Protein AF-A0AAW4IVD1-F1 (afdb_monomer_lite)

pLDDT: mean 80.54, std 10.84, range [47.25, 94.06]

Secondary structure (DSSP, 8-state):
-HHHHHHHHHHHHHHHHHHHHHHHHHHHHHHHHHHHHHHHHHHHHHHTTSTT----TTHHHHHHHHHHHHHHHHHHHS-SSTTSHHHHHHHHHHHHHHHHHHHHHSTTT-GGG--B-TTS-BTTHHHHHHHHHHHHHHHHHHHHHH-

Foldseek 3Di:
DPVVVVVVVVVVVVVVVLVVVLVVQLVVLLVLLLVLLVQLLVLLLVQLVDPPDDQPPCSNVVSLVSNLVSLVSNQVSDPPPPPCNVLSVVLNVLSVVLSVLSCQAGPNPPCPNFDADPRRHGPCSVVSNVVSVVSSVVSNVSSVVVD

Structure (mmCIF, N/CA/C/O backbone):
data_AF-A0AAW4IVD1-F1
#
_entry.id   AF-A0AAW4IVD1-F1
#
loop_
_atom_site.group_PDB
_atom_site.id
_atom_site.type_symbol
_atom_site.label_atom_id
_atom_site.label_alt_id
_atom_site.label_comp_id
_atom_site.label_asym_id
_atom_site.label_entity_id
_atom_site.label_seq_id
_atom_site.pdbx_PDB_ins_code
_atom_site.Cartn_x
_atom_site.Cartn_y
_atom_site.Cartn_z
_atom_site.occupancy
_atom_site.B_iso_or_equiv
_atom_site.auth_seq_id
_atom_site.auth_comp_id
_atom_site.auth_asym_id
_atom_site.auth_atom_id
_atom_site.pdbx_PDB_model_num
ATOM 1 N N . MET A 1 1 ? -34.532 1.834 44.841 1.00 57.03 1 MET A N 1
ATOM 2 C CA . MET A 1 1 ? -33.694 0.795 44.190 1.00 57.03 1 MET A CA 1
ATOM 3 C C . MET A 1 1 ? -33.868 0.719 42.663 1.00 57.03 1 MET A C 1
ATOM 5 O O . MET A 1 1 ? -33.043 0.080 42.031 1.00 57.03 1 MET A O 1
ATOM 9 N N . SER A 1 2 ? -34.861 1.395 42.058 1.00 63.84 2 SER A N 1
ATOM 10 C CA . SER A 1 2 ? -35.140 1.355 40.606 1.00 63.84 2 SER A CA 1
ATOM 11 C C . SER A 1 2 ? -34.212 2.241 39.753 1.00 63.84 2 SER A C 1
ATOM 13 O O . SER A 1 2 ? -33.783 1.828 38.682 1.00 63.84 2 SER A O 1
ATOM 15 N N . ASP A 1 3 ? -33.840 3.432 40.231 1.00 70.06 3 ASP A N 1
ATOM 16 C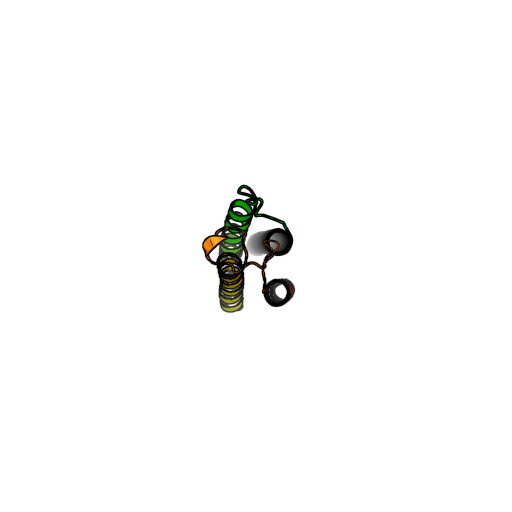 CA . ASP A 1 3 ? -33.179 4.439 39.376 1.00 70.06 3 ASP A CA 1
ATOM 17 C C . ASP A 1 3 ? -31.715 4.115 39.043 1.00 70.06 3 ASP A C 1
ATOM 19 O O . ASP A 1 3 ? -31.241 4.399 37.943 1.00 70.06 3 ASP A O 1
ATOM 23 N N . TYR A 1 4 ? -31.007 3.437 39.952 1.00 73.69 4 TYR A N 1
ATOM 24 C CA . TYR A 1 4 ? -29.626 2.994 39.729 1.00 73.69 4 TYR A CA 1
ATOM 25 C C . TYR A 1 4 ? -29.520 1.934 38.628 1.00 73.69 4 TYR A C 1
ATOM 27 O O . TYR A 1 4 ? -28.566 1.950 37.852 1.00 73.69 4 TYR A O 1
ATOM 35 N N . LEU A 1 5 ? -30.509 1.039 38.529 1.00 76.31 5 LEU A N 1
ATOM 36 C CA . LEU A 1 5 ? -30.538 -0.006 37.506 1.00 76.31 5 LEU A CA 1
ATOM 37 C C . LEU A 1 5 ? -30.749 0.602 36.109 1.00 76.31 5 LEU A C 1
ATOM 39 O O . LEU A 1 5 ? -30.120 0.177 35.139 1.00 76.31 5 LEU A O 1
ATOM 43 N N . THR A 1 6 ? -31.581 1.642 36.020 1.00 79.31 6 THR A N 1
ATOM 44 C CA . THR A 1 6 ? -31.857 2.377 34.780 1.00 79.31 6 THR A CA 1
ATOM 45 C C . THR A 1 6 ? -30.635 3.163 34.306 1.00 79.31 6 THR A C 1
ATOM 47 O O . THR A 1 6 ? -30.246 3.045 33.146 1.00 79.31 6 THR A O 1
ATOM 50 N N . VAL A 1 7 ? -29.972 3.909 35.199 1.00 82.00 7 VAL A N 1
ATOM 51 C CA . VAL A 1 7 ? -28.750 4.666 34.863 1.00 82.00 7 VAL A CA 1
ATOM 52 C C . VAL A 1 7 ? -27.618 3.729 34.435 1.00 82.00 7 VAL A C 1
ATOM 54 O O . VAL A 1 7 ? -26.942 3.990 33.440 1.00 82.00 7 VAL A O 1
ATOM 57 N N . PHE A 1 8 ? -27.448 2.604 35.133 1.00 82.00 8 PHE A N 1
ATOM 58 C CA . PHE A 1 8 ? -26.463 1.587 34.772 1.00 82.00 8 PHE A CA 1
ATOM 59 C C . PHE A 1 8 ? -26.742 0.967 33.392 1.00 82.00 8 PHE A C 1
ATOM 61 O O . PHE A 1 8 ? -25.831 0.836 32.575 1.00 82.00 8 PHE A O 1
ATOM 68 N N . SER A 1 9 ? -28.008 0.656 33.095 1.00 79.69 9 SER A N 1
ATOM 69 C CA . SER A 1 9 ? -28.421 0.100 31.798 1.00 79.69 9 SER A CA 1
ATOM 70 C C . SER A 1 9 ? -28.194 1.083 30.643 1.00 79.69 9 SER A C 1
ATOM 72 O O . SER A 1 9 ? -27.722 0.686 29.578 1.00 79.69 9 SER A O 1
ATOM 74 N N . ILE A 1 10 ? -28.460 2.378 30.855 1.00 85.56 10 ILE A N 1
ATOM 75 C CA . ILE A 1 10 ? -28.194 3.432 29.863 1.00 85.56 10 ILE A CA 1
ATOM 76 C C . ILE A 1 10 ? -26.687 3.586 29.626 1.00 85.56 10 ILE A C 1
ATOM 78 O O . ILE A 1 10 ? -26.258 3.654 28.476 1.00 85.56 10 ILE A O 1
ATOM 82 N N . ALA A 1 11 ? -25.869 3.593 30.683 1.00 82.94 11 ALA A N 1
ATOM 83 C CA . ALA A 1 11 ? -24.416 3.683 30.551 1.00 82.94 11 ALA A CA 1
ATOM 84 C C . ALA A 1 11 ? -23.841 2.502 29.750 1.00 82.94 11 ALA A C 1
ATOM 86 O O . ALA A 1 11 ? -23.040 2.706 28.838 1.00 82.94 11 ALA A O 1
ATOM 87 N N . LEU A 1 12 ? -24.303 1.278 30.023 1.00 82.88 12 LEU A N 1
ATOM 88 C CA . LEU A 1 12 ? -23.936 0.085 29.254 1.00 82.88 12 LEU A CA 1
ATOM 89 C C . LEU A 1 12 ? -24.346 0.189 27.784 1.00 82.88 12 LEU A C 1
ATOM 91 O O . LEU A 1 12 ? -23.543 -0.136 26.910 1.00 82.88 12 LEU A O 1
ATOM 95 N N . ALA A 1 13 ? -25.557 0.673 27.501 1.00 78.19 13 ALA A N 1
ATOM 96 C CA . ALA A 1 13 ? -26.017 0.879 26.132 1.00 78.19 13 ALA A CA 1
ATOM 97 C C . ALA A 1 13 ? -25.142 1.907 25.396 1.00 78.19 13 ALA A C 1
ATOM 99 O O . ALA A 1 13 ? -24.688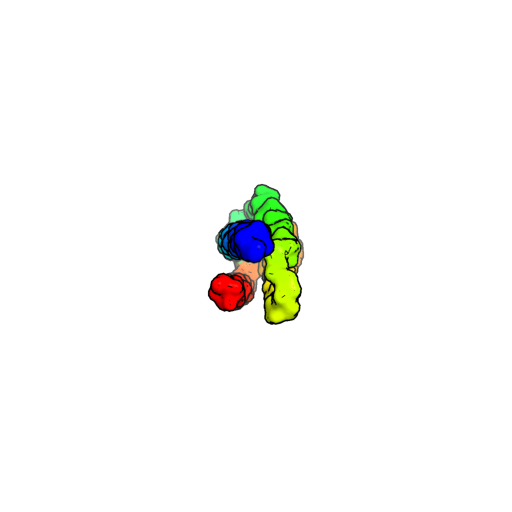 1.639 24.287 1.00 78.19 13 ALA A O 1
ATOM 100 N N . VAL A 1 14 ? -24.836 3.048 26.022 1.00 82.88 14 VAL A N 1
ATOM 101 C CA . VAL A 1 14 ? -23.958 4.088 25.455 1.00 82.88 14 VAL A CA 1
ATOM 102 C C . VAL A 1 14 ? -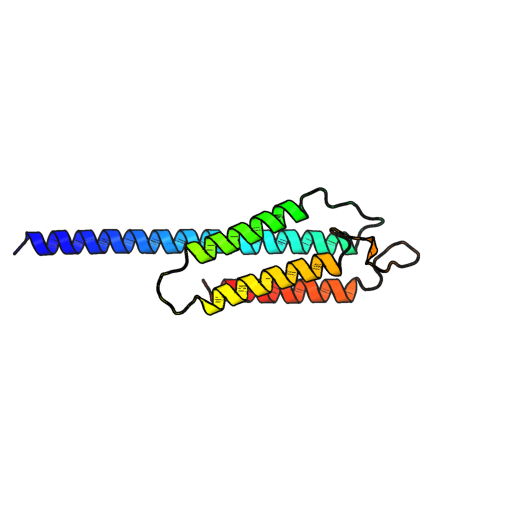22.562 3.532 25.167 1.00 82.88 14 VAL A C 1
ATOM 104 O O . VAL A 1 14 ? -22.033 3.725 24.071 1.00 82.88 14 VAL A O 1
ATOM 107 N N . ILE A 1 15 ? -21.988 2.782 26.110 1.00 80.50 15 ILE A N 1
ATOM 108 C CA . ILE A 1 15 ? -20.695 2.113 25.938 1.00 80.50 15 ILE A CA 1
ATOM 109 C C . ILE A 1 15 ? -20.757 1.122 24.767 1.00 80.50 15 ILE A C 1
ATOM 111 O O . ILE A 1 15 ? -19.894 1.154 23.888 1.00 80.50 15 ILE A O 1
ATOM 115 N N . PHE A 1 16 ? -21.795 0.287 24.700 1.00 77.25 16 PHE A N 1
ATOM 116 C CA . PHE A 1 16 ? -21.994 -0.675 23.617 1.00 77.25 16 PHE A CA 1
ATOM 117 C C . PHE A 1 16 ? -22.109 0.010 22.247 1.00 77.25 16 PHE A C 1
ATOM 119 O O . PHE A 1 16 ? -21.401 -0.369 21.312 1.00 77.25 16 PHE A O 1
ATOM 126 N N . PHE A 1 17 ? -22.926 1.061 22.125 1.00 76.50 17 PHE A N 1
ATOM 127 C CA . PHE A 1 17 ? -23.054 1.843 20.892 1.00 76.50 17 PHE A CA 1
ATOM 128 C C . PHE A 1 17 ? -21.728 2.495 20.482 1.00 76.50 17 PHE A C 1
ATOM 130 O O . PHE A 1 17 ? -21.377 2.486 19.299 1.00 76.50 17 PHE A O 1
ATOM 137 N N . HIS A 1 18 ? -20.952 3.017 21.437 1.00 78.00 18 HIS A N 1
ATOM 138 C CA . HIS A 1 18 ? -19.618 3.545 21.157 1.00 78.00 18 HIS A CA 1
ATOM 139 C C . HIS A 1 18 ? -18.662 2.465 20.644 1.00 78.00 18 HIS A C 1
ATOM 141 O O . HIS A 1 18 ? -17.975 2.703 19.649 1.00 78.00 18 HIS A O 1
ATOM 147 N N . PHE A 1 19 ? -18.655 1.274 21.247 1.00 74.12 19 PHE A N 1
ATOM 148 C CA . PHE A 1 19 ? -17.821 0.161 20.791 1.00 74.12 19 PHE A CA 1
ATOM 149 C C . PHE A 1 19 ? -18.194 -0.323 19.382 1.00 74.12 19 PHE A C 1
ATOM 151 O O . PHE A 1 19 ? -17.303 -0.516 18.552 1.00 74.12 19 PHE A O 1
ATOM 158 N N . GLN A 1 20 ? -19.486 -0.456 19.064 1.00 74.75 20 GLN A N 1
ATOM 159 C CA . GLN A 1 20 ? -19.935 -0.834 17.714 1.00 74.75 20 GLN A CA 1
ATOM 160 C C . GLN A 1 20 ? -19.551 0.222 16.665 1.00 74.75 20 GLN A C 1
ATOM 162 O O . GLN A 1 20 ? -19.045 -0.100 15.585 1.00 74.75 20 GLN A O 1
ATOM 167 N N . ASN A 1 21 ? -19.711 1.505 16.998 1.00 75.12 21 ASN A N 1
ATOM 168 C CA . ASN A 1 21 ? -19.283 2.606 16.134 1.00 75.12 21 ASN A CA 1
ATOM 169 C C . ASN A 1 21 ? -17.760 2.650 15.937 1.00 75.12 21 ASN A C 1
ATOM 171 O O . ASN A 1 21 ? -17.287 3.001 14.856 1.00 75.12 21 ASN A O 1
ATOM 175 N N . LEU A 1 22 ? -16.975 2.288 16.952 1.00 72.38 22 LEU A N 1
ATOM 176 C CA . LEU A 1 22 ? -15.521 2.192 16.832 1.00 72.38 22 LEU A CA 1
ATOM 177 C C . LEU A 1 22 ? -15.125 1.064 15.866 1.00 72.38 22 LEU A C 1
ATOM 179 O O . LEU A 1 22 ? -14.338 1.288 14.945 1.00 72.38 22 LEU A O 1
ATOM 183 N N . LYS A 1 23 ? -15.733 -0.122 16.014 1.00 72.44 23 LYS A N 1
ATOM 184 C CA . LYS A 1 23 ? -15.470 -1.291 15.160 1.00 72.44 23 LYS A CA 1
ATOM 185 C C . LYS A 1 23 ? -15.787 -1.009 13.687 1.00 72.44 23 LYS A C 1
ATOM 187 O O . LYS A 1 23 ? -14.981 -1.320 12.813 1.00 72.44 23 LYS A O 1
ATOM 192 N N . THR A 1 24 ? -16.914 -0.357 13.402 1.00 77.94 24 THR A N 1
ATOM 193 C CA . THR A 1 24 ? -17.309 0.012 12.026 1.00 77.94 24 THR A CA 1
ATOM 194 C C . THR A 1 24 ? -16.431 1.107 11.413 1.00 77.94 24 THR A C 1
ATOM 196 O O . THR A 1 24 ? -16.236 1.139 10.198 1.00 77.94 24 THR A O 1
ATOM 199 N N . LYS A 1 25 ? -15.872 2.023 12.214 1.00 79.88 25 LYS A N 1
ATOM 200 C CA . LYS A 1 25 ? -14.865 2.987 11.734 1.00 79.88 25 LYS A CA 1
ATOM 201 C C . LYS A 1 25 ? -13.542 2.300 11.399 1.00 79.88 25 LYS A C 1
ATOM 203 O O . LYS A 1 25 ? -12.938 2.636 10.385 1.00 79.88 25 LYS A O 1
ATOM 208 N N . GLN A 1 26 ? -13.121 1.337 12.216 1.00 76.56 26 GLN A N 1
ATOM 209 C CA . GLN A 1 26 ? -11.906 0.554 11.985 1.00 76.56 26 GLN A CA 1
ATOM 210 C C . GLN A 1 26 ? -11.980 -0.263 10.694 1.00 76.56 26 GLN A C 1
ATOM 212 O O . GLN A 1 26 ? -11.056 -0.171 9.895 1.00 76.56 26 GLN A O 1
ATOM 217 N N . HIS A 1 27 ? -13.088 -0.975 10.452 1.00 79.62 27 HIS A N 1
ATOM 218 C CA . HIS A 1 27 ? -13.283 -1.745 9.214 1.00 79.62 27 HIS A CA 1
ATOM 219 C C . HIS A 1 27 ? -13.158 -0.851 7.978 1.00 79.62 27 HIS A C 1
ATOM 221 O O . HIS A 1 27 ? -12.336 -1.117 7.113 1.00 79.62 27 HIS A O 1
ATOM 227 N N . ARG A 1 28 ? -13.850 0.298 7.969 1.00 83.19 28 ARG A N 1
ATOM 228 C CA . ARG A 1 28 ? -13.747 1.272 6.869 1.00 83.19 28 ARG A CA 1
ATOM 229 C C . ARG A 1 28 ? -12.325 1.790 6.642 1.00 83.19 28 ARG A C 1
ATOM 231 O O . ARG A 1 28 ? -11.961 2.079 5.510 1.00 83.19 28 ARG A O 1
ATOM 238 N N . CYS A 1 29 ? -11.530 1.950 7.702 1.00 83.62 29 CYS A N 1
ATOM 239 C CA . CYS A 1 29 ? -10.130 2.351 7.552 1.00 83.62 29 CYS A CA 1
ATOM 240 C C . CYS A 1 29 ? -9.283 1.224 6.950 1.00 83.62 29 CYS A C 1
ATOM 242 O O . CYS A 1 29 ? -8.425 1.510 6.123 1.00 83.62 29 CYS A O 1
ATOM 244 N N . LEU A 1 30 ? -9.515 -0.029 7.349 1.00 83.88 30 LEU A N 1
ATOM 245 C CA . LEU A 1 30 ? -8.809 -1.187 6.797 1.00 83.88 30 LEU A CA 1
ATOM 246 C C . LEU A 1 30 ? -9.143 -1.405 5.320 1.00 83.88 30 LEU A C 1
ATOM 248 O O . LEU A 1 30 ? -8.223 -1.582 4.527 1.00 83.88 30 LEU A O 1
ATOM 252 N N . ASP A 1 31 ? -10.418 -1.300 4.947 1.00 86.62 31 ASP A N 1
ATOM 253 C CA . ASP A 1 31 ? -10.857 -1.390 3.549 1.00 86.62 31 ASP A CA 1
ATOM 254 C C . ASP A 1 31 ? -10.190 -0.308 2.689 1.00 86.62 31 ASP A C 1
ATOM 256 O O . ASP A 1 31 ? -9.695 -0.583 1.598 1.00 86.62 31 ASP A O 1
ATOM 260 N N . GLU A 1 32 ? -10.107 0.924 3.204 1.00 89.62 32 GLU A N 1
ATOM 261 C CA . GLU A 1 32 ? -9.418 2.020 2.522 1.00 89.62 32 GLU A CA 1
ATOM 262 C C . GLU A 1 32 ? -7.915 1.739 2.374 1.00 89.62 32 GLU A C 1
ATOM 264 O O . GLU A 1 32 ? -7.347 2.022 1.326 1.00 89.62 32 GLU A O 1
ATOM 269 N N . VAL A 1 33 ? -7.257 1.163 3.387 1.00 88.81 33 VAL A N 1
ATOM 270 C CA . VAL A 1 33 ? -5.836 0.782 3.299 1.00 88.81 33 VAL A CA 1
ATOM 271 C C . VAL A 1 33 ? -5.621 -0.277 2.216 1.00 88.81 33 VAL A C 1
ATOM 273 O O . VAL A 1 33 ? -4.742 -0.092 1.378 1.00 88.81 33 VAL A O 1
ATOM 276 N N . VAL A 1 34 ? -6.427 -1.345 2.196 1.00 90.75 34 VAL A N 1
ATOM 277 C CA . VAL A 1 34 ? -6.334 -2.409 1.178 1.00 90.75 34 VAL A CA 1
ATOM 278 C C . VAL A 1 34 ? -6.552 -1.833 -0.221 1.00 90.75 34 VAL A C 1
ATOM 280 O O . VAL A 1 34 ? -5.714 -2.023 -1.096 1.00 90.75 34 VAL A O 1
ATOM 283 N N . ASN A 1 35 ? -7.603 -1.033 -0.406 1.00 92.38 35 ASN A N 1
ATOM 284 C CA . ASN A 1 35 ? -7.910 -0.415 -1.695 1.00 92.38 35 ASN A CA 1
ATOM 285 C C . ASN A 1 35 ? -6.760 0.475 -2.206 1.00 92.38 35 ASN A C 1
ATOM 287 O O . ASN A 1 35 ? -6.366 0.399 -3.368 1.00 92.38 35 ASN A O 1
ATOM 291 N N . ARG A 1 36 ? -6.164 1.304 -1.336 1.00 91.81 36 ARG A N 1
ATOM 292 C CA . ARG A 1 36 ? -5.029 2.157 -1.733 1.00 91.81 36 ARG A CA 1
ATOM 293 C C . ARG A 1 36 ? -3.772 1.350 -2.042 1.00 91.81 36 ARG A C 1
ATOM 295 O O . ARG A 1 36 ? -3.055 1.718 -2.969 1.00 91.81 36 ARG A O 1
ATOM 302 N N . LEU A 1 37 ? -3.514 0.266 -1.309 1.00 92.00 37 LEU A N 1
ATOM 303 C CA . LEU A 1 37 ? -2.399 -0.642 -1.592 1.00 92.00 37 LEU A CA 1
ATOM 304 C C . LEU A 1 37 ? -2.550 -1.320 -2.956 1.00 92.00 37 LEU A C 1
ATOM 306 O O . LEU A 1 37 ? -1.572 -1.383 -3.701 1.00 92.00 37 LEU A O 1
ATOM 310 N N . ASP A 1 38 ? -3.755 -1.768 -3.308 1.00 91.38 38 ASP A N 1
ATOM 311 C CA . ASP A 1 38 ? -4.033 -2.391 -4.607 1.00 91.38 38 ASP A CA 1
ATOM 312 C C . ASP A 1 38 ? -3.822 -1.405 -5.764 1.00 91.38 38 ASP A C 1
ATOM 314 O O . ASP A 1 38 ? -3.166 -1.734 -6.758 1.00 91.38 38 ASP A O 1
ATOM 318 N N . ILE A 1 39 ? -4.306 -0.166 -5.615 1.00 90.44 39 ILE A N 1
ATOM 319 C CA . ILE A 1 39 ? -4.110 0.900 -6.608 1.00 90.44 39 ILE A CA 1
ATOM 320 C C . ILE A 1 39 ? -2.618 1.208 -6.782 1.00 90.44 39 ILE A C 1
ATOM 322 O O . ILE A 1 39 ? -2.112 1.190 -7.903 1.00 90.44 39 ILE A O 1
ATOM 326 N N . ILE A 1 40 ? -1.892 1.441 -5.685 1.00 90.81 40 ILE A N 1
ATOM 327 C CA . ILE A 1 40 ? -0.456 1.757 -5.719 1.00 90.81 40 ILE A CA 1
ATOM 328 C C . ILE A 1 40 ? 0.346 0.616 -6.349 1.00 90.81 40 ILE A C 1
ATOM 330 O O . ILE A 1 40 ? 1.204 0.861 -7.195 1.00 90.81 40 ILE A O 1
ATOM 334 N N . THR A 1 41 ? 0.036 -0.628 -5.981 1.00 90.69 41 THR A N 1
ATOM 335 C CA . THR A 1 41 ? 0.671 -1.817 -6.560 1.00 90.69 41 THR A CA 1
ATOM 336 C C . THR A 1 41 ? 0.427 -1.871 -8.064 1.00 90.69 41 THR A C 1
ATOM 338 O O . THR A 1 41 ? 1.362 -2.050 -8.836 1.00 90.69 41 THR A O 1
ATOM 341 N N . THR A 1 42 ? -0.809 -1.638 -8.503 1.00 90.06 42 THR A N 1
ATOM 342 C CA . THR A 1 42 ? -1.163 -1.628 -9.928 1.00 90.06 42 THR A CA 1
ATOM 343 C C . THR A 1 42 ? -0.399 -0.547 -10.696 1.00 90.06 42 THR A C 1
ATOM 345 O O . THR A 1 42 ? 0.166 -0.830 -11.751 1.00 90.06 42 THR A O 1
ATOM 348 N N . ILE A 1 43 ? -0.319 0.673 -10.154 1.00 87.88 43 ILE A N 1
ATOM 349 C CA . ILE A 1 43 ? 0.445 1.780 -10.750 1.00 87.88 43 ILE A CA 1
ATOM 350 C C . ILE A 1 43 ? 1.927 1.408 -10.871 1.00 87.88 43 ILE A C 1
ATOM 352 O O . ILE A 1 43 ? 2.507 1.538 -11.951 1.00 87.88 43 ILE A O 1
ATOM 356 N N . ALA A 1 44 ? 2.523 0.888 -9.795 1.00 87.25 44 ALA A N 1
ATOM 357 C CA . ALA A 1 44 ? 3.921 0.476 -9.770 1.00 87.25 44 ALA A CA 1
ATOM 358 C C . ALA A 1 44 ? 4.218 -0.581 -10.844 1.00 87.25 44 ALA A C 1
ATOM 360 O O . ALA A 1 44 ? 5.142 -0.425 -11.643 1.00 87.25 44 ALA A O 1
ATOM 361 N N . LEU A 1 45 ? 3.386 -1.618 -10.936 1.00 87.06 45 LEU A N 1
ATOM 362 C CA . LEU A 1 45 ? 3.562 -2.701 -11.903 1.00 87.06 45 LEU A CA 1
ATOM 363 C C . LEU A 1 45 ? 3.337 -2.258 -13.349 1.00 87.06 45 LEU A C 1
ATOM 365 O O . LEU A 1 45 ? 4.057 -2.695 -14.248 1.00 87.06 45 LEU A O 1
ATOM 369 N N . ASN A 1 46 ? 2.371 -1.372 -13.585 1.00 85.12 46 ASN A N 1
ATOM 370 C CA . ASN A 1 46 ? 2.161 -0.792 -14.907 1.00 85.12 46 ASN A CA 1
ATOM 371 C C . ASN A 1 46 ? 3.373 0.037 -15.335 1.00 85.12 46 ASN A C 1
ATOM 373 O O . ASN A 1 46 ? 3.834 -0.108 -16.466 1.00 85.12 46 ASN A O 1
ATOM 377 N N . SER A 1 47 ? 3.949 0.824 -14.422 1.00 82.06 47 SER A N 1
ATOM 378 C CA . SER A 1 47 ? 5.124 1.647 -14.723 1.00 82.06 47 SER A CA 1
ATOM 379 C C . SER A 1 47 ? 6.347 0.812 -15.132 1.00 82.06 47 SER A C 1
ATOM 381 O O . SER A 1 47 ? 7.093 1.212 -16.024 1.00 82.06 47 SER A O 1
ATOM 383 N N . CYS A 1 48 ? 6.510 -0.397 -14.579 1.00 80.62 48 CYS A N 1
ATOM 384 C CA . CYS A 1 48 ? 7.553 -1.343 -14.990 1.00 80.62 48 CYS A CA 1
ATOM 385 C C . CYS A 1 48 ? 7.383 -1.877 -16.429 1.00 80.62 48 CYS A C 1
ATOM 387 O O . CYS A 1 48 ? 8.340 -2.416 -16.989 1.00 80.62 48 CYS A O 1
ATOM 389 N N . ASN A 1 49 ? 6.184 -1.774 -17.018 1.00 75.50 49 ASN A N 1
ATOM 390 C CA . ASN A 1 49 ? 5.834 -2.374 -18.311 1.00 75.50 49 ASN A CA 1
ATOM 391 C C . ASN A 1 49 ? 5.642 -1.358 -19.457 1.00 75.50 49 ASN A C 1
ATOM 393 O O . ASN A 1 49 ? 5.473 -1.776 -20.603 1.00 75.50 49 ASN A O 1
ATOM 397 N N . THR A 1 50 ? 5.673 -0.047 -19.193 1.00 68.81 50 THR A N 1
ATOM 398 C CA . THR A 1 50 ? 5.427 1.009 -20.201 1.00 68.81 50 THR A CA 1
ATOM 399 C C . THR A 1 50 ? 6.708 1.633 -20.781 1.00 68.81 50 THR A C 1
ATOM 401 O O . THR A 1 50 ? 7.652 1.895 -20.041 1.00 68.81 50 THR A O 1
ATOM 404 N N . HIS A 1 51 ? 6.711 1.944 -22.089 1.00 56.31 51 HIS A N 1
ATOM 405 C CA . HIS A 1 51 ? 7.773 2.662 -22.830 1.00 56.31 51 HIS A CA 1
ATOM 406 C C . HIS A 1 51 ? 7.384 4.095 -23.231 1.00 56.31 51 HIS A C 1
ATOM 408 O O . HIS A 1 51 ? 6.279 4.278 -23.741 1.00 56.31 51 HIS A O 1
ATOM 414 N N . PRO A 1 52 ? 8.346 5.038 -23.225 1.00 55.62 52 PRO A N 1
ATOM 415 C CA . PRO A 1 52 ? 9.068 5.441 -22.030 1.00 55.62 52 PRO A CA 1
ATOM 416 C C . PRO A 1 52 ? 8.137 6.268 -21.125 1.00 55.62 52 PRO A C 1
ATOM 418 O O . PRO A 1 52 ? 7.359 7.096 -21.591 1.00 55.62 52 PRO A O 1
ATOM 421 N N . TYR A 1 53 ? 8.218 5.991 -19.826 1.00 59.28 53 TYR A N 1
ATOM 422 C CA . TYR A 1 53 ? 7.675 6.732 -18.681 1.00 59.28 53 TYR A CA 1
ATOM 423 C C . TYR A 1 53 ? 6.518 7.703 -18.958 1.00 59.28 53 TYR A C 1
ATOM 425 O O . TYR A 1 53 ? 6.693 8.917 -19.086 1.00 59.28 53 TYR A O 1
ATOM 433 N N . SER A 1 54 ? 5.294 7.180 -18.915 1.00 52.66 54 SER A N 1
ATOM 434 C CA . SER A 1 54 ? 4.169 8.021 -18.527 1.00 52.66 54 SER A CA 1
ATOM 435 C C . SER A 1 54 ? 4.341 8.298 -17.037 1.00 52.66 54 SER A C 1
ATOM 437 O O . SER A 1 54 ? 4.165 7.389 -16.228 1.00 52.66 54 SER A O 1
ATOM 439 N N . ARG A 1 55 ? 4.726 9.529 -16.662 1.00 54.88 55 ARG A N 1
ATOM 440 C CA . ARG A 1 55 ? 4.518 9.996 -15.285 1.00 54.88 55 ARG A CA 1
ATOM 441 C C . ARG A 1 55 ? 3.066 9.667 -14.964 1.00 54.88 55 ARG A C 1
ATOM 443 O O . ARG A 1 55 ? 2.179 10.254 -15.586 1.00 54.88 55 ARG A O 1
ATOM 450 N N . SER A 1 56 ? 2.827 8.737 -14.046 1.00 60.03 56 SER A N 1
ATOM 451 C CA . SER A 1 56 ? 1.507 8.498 -13.471 1.00 60.03 56 SER A CA 1
ATOM 452 C C . SER A 1 56 ? 1.121 9.777 -12.732 1.00 60.03 56 SER A C 1
ATOM 454 O O . SER A 1 56 ? 1.440 9.944 -11.560 1.00 60.03 56 SER A O 1
ATOM 456 N N . GLN A 1 57 ? 0.576 10.743 -13.479 1.00 62.38 57 GLN A N 1
ATOM 457 C CA . GLN A 1 57 ? 0.371 12.137 -13.093 1.00 62.38 57 GLN A CA 1
ATOM 458 C C . GLN A 1 57 ? -0.360 12.215 -11.752 1.00 62.38 57 GLN A C 1
ATOM 460 O O . GLN A 1 57 ? -1.570 12.029 -11.703 1.00 62.38 57 GLN A O 1
ATOM 465 N N . GLY A 1 58 ? 0.374 12.470 -10.664 1.00 74.25 58 GLY A N 1
ATOM 466 C CA . GLY A 1 58 ? -0.146 12.724 -9.314 1.00 74.25 58 GLY A CA 1
ATOM 467 C C . GLY A 1 58 ? -0.971 11.602 -8.667 1.00 74.25 58 GLY A C 1
ATOM 468 O O . GLY A 1 58 ? -1.321 11.719 -7.495 1.00 74.25 58 GLY A O 1
ATOM 469 N N . GLU A 1 59 ? -1.306 10.530 -9.389 1.00 83.38 59 GLU A N 1
ATOM 470 C CA . GLU A 1 59 ? -2.159 9.454 -8.891 1.00 83.38 59 GLU A CA 1
ATOM 471 C C . GLU A 1 59 ? -1.435 8.629 -7.826 1.00 83.38 59 GLU A C 1
ATOM 473 O O . GLU A 1 59 ? -2.029 8.304 -6.795 1.00 83.38 59 GLU A O 1
ATOM 478 N N . TYR A 1 60 ? -0.145 8.347 -8.030 1.00 86.06 60 TYR A N 1
ATOM 479 C CA . TYR A 1 60 ? 0.679 7.701 -7.012 1.00 86.06 60 TYR A CA 1
ATOM 480 C C . TYR A 1 60 ? 0.768 8.571 -5.752 1.00 86.06 60 TYR A C 1
ATOM 482 O O . TYR A 1 60 ? 0.362 8.118 -4.683 1.00 86.06 60 TYR A O 1
ATOM 490 N N . ASP A 1 61 ? 1.176 9.837 -5.878 1.00 86.12 61 ASP A N 1
ATOM 491 C CA . ASP A 1 61 ? 1.314 10.782 -4.762 1.00 86.12 61 ASP A CA 1
ATOM 492 C C . ASP A 1 61 ? 0.001 10.924 -3.983 1.00 86.12 61 ASP A C 1
ATOM 494 O O . ASP A 1 61 ? -0.024 10.922 -2.747 1.00 86.12 61 ASP A O 1
ATOM 498 N N . PHE A 1 62 ? -1.121 11.018 -4.705 1.00 88.50 62 PHE A N 1
ATOM 499 C CA . PHE A 1 62 ?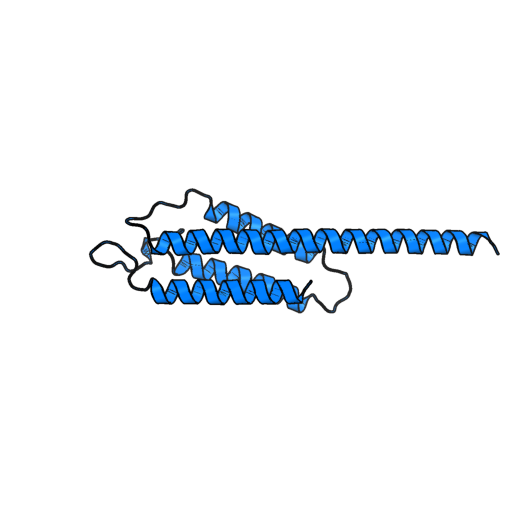 -2.451 11.080 -4.118 1.00 88.50 62 PHE A CA 1
ATOM 500 C C . PHE A 1 62 ? -2.753 9.816 -3.312 1.00 88.50 62 PHE A C 1
ATOM 502 O O . PHE A 1 62 ? -3.102 9.914 -2.133 1.00 88.50 62 PHE A O 1
ATOM 509 N N . ASN A 1 63 ? -2.596 8.629 -3.903 1.00 89.44 63 ASN A N 1
ATOM 510 C CA . ASN A 1 63 ? -2.902 7.377 -3.216 1.00 89.44 63 ASN A CA 1
ATOM 511 C C . ASN A 1 63 ? -1.933 7.101 -2.056 1.00 89.44 63 ASN A C 1
ATOM 513 O O . ASN A 1 63 ? -2.387 6.670 -0.997 1.00 89.44 63 ASN A O 1
ATOM 517 N N . SER A 1 64 ? -0.646 7.429 -2.196 1.00 89.38 64 SER A N 1
ATOM 518 C CA . SER A 1 64 ? 0.368 7.358 -1.134 1.00 89.38 64 SER A CA 1
ATOM 519 C C . SER A 1 64 ? -0.012 8.255 0.049 1.00 89.38 64 SER A C 1
ATOM 521 O O . SER A 1 64 ? -0.041 7.820 1.206 1.00 89.38 64 SER A O 1
ATOM 523 N N . LYS A 1 65 ? -0.438 9.495 -0.225 1.00 90.94 65 LYS A N 1
ATOM 524 C CA . LYS A 1 65 ? -0.924 10.430 0.800 1.00 90.94 65 LYS A CA 1
ATOM 525 C C . LYS A 1 65 ? -2.184 9.925 1.504 1.00 90.94 65 LYS A C 1
ATOM 527 O O . LYS A 1 65 ? -2.294 10.056 2.727 1.00 90.94 65 LYS A O 1
ATOM 532 N N . ILE A 1 66 ? -3.143 9.366 0.763 1.00 90.62 66 ILE A N 1
ATOM 533 C CA . ILE A 1 66 ? -4.363 8.80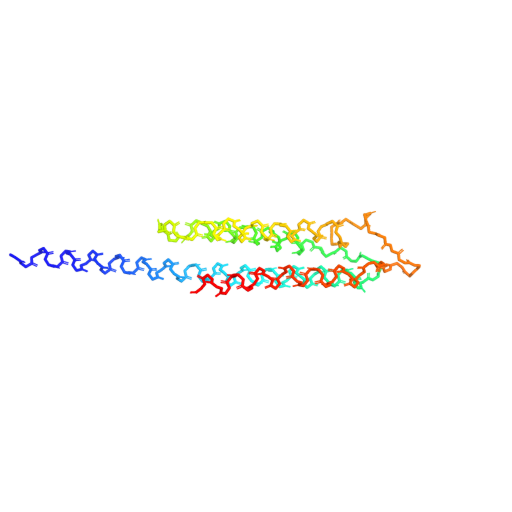5 1.358 1.00 90.62 66 ILE A CA 1
ATOM 534 C C . ILE A 1 66 ? -4.046 7.555 2.181 1.00 90.62 66 ILE A C 1
ATOM 536 O O . ILE A 1 66 ? -4.553 7.448 3.296 1.00 90.62 66 ILE A O 1
ATOM 540 N N . LEU A 1 67 ? -3.169 6.667 1.706 1.00 89.94 67 LEU A N 1
ATOM 541 C CA . LEU A 1 67 ? -2.722 5.482 2.439 1.00 89.94 67 LEU A CA 1
ATOM 542 C C . LEU A 1 67 ? -2.129 5.865 3.802 1.00 89.94 67 LEU A C 1
ATOM 544 O O . LEU A 1 67 ? -2.599 5.372 4.829 1.00 89.94 67 LEU A O 1
ATOM 548 N N . ARG A 1 68 ? -1.179 6.812 3.832 1.00 89.31 68 ARG A N 1
ATOM 549 C CA . ARG A 1 68 ? -0.584 7.330 5.081 1.00 89.31 68 ARG A CA 1
ATOM 550 C C . ARG A 1 68 ? -1.658 7.868 6.032 1.00 89.31 68 ARG A C 1
ATOM 552 O O . ARG A 1 68 ? -1.729 7.468 7.191 1.00 89.31 68 ARG A O 1
ATOM 559 N N . LYS A 1 69 ? -2.579 8.688 5.517 1.00 89.81 69 LYS A N 1
ATOM 560 C CA . LYS A 1 69 ? -3.690 9.247 6.304 1.00 89.81 69 LYS A CA 1
ATOM 561 C C . LYS A 1 69 ? -4.636 8.172 6.848 1.00 89.81 69 LYS A C 1
ATOM 563 O O . LYS A 1 69 ? -5.165 8.327 7.949 1.00 89.81 69 LYS A O 1
ATOM 568 N N . SER A 1 70 ? -4.898 7.115 6.087 1.00 86.56 70 SER A N 1
ATOM 569 C CA . SER A 1 70 ? -5.765 6.008 6.503 1.00 86.56 70 SER A CA 1
ATOM 570 C C . SER A 1 70 ? -5.111 5.154 7.585 1.00 86.56 70 SER A C 1
ATOM 572 O O . SER A 1 70 ? -5.788 4.792 8.547 1.00 86.56 70 SER A O 1
ATOM 574 N N . ILE A 1 71 ? -3.797 4.929 7.502 1.00 84.50 71 ILE A N 1
ATOM 575 C CA . ILE A 1 71 ? -3.006 4.274 8.553 1.00 84.50 71 ILE A CA 1
ATOM 576 C C . ILE A 1 71 ? -3.027 5.105 9.846 1.00 84.50 71 ILE A C 1
ATOM 578 O O . ILE A 1 71 ? -3.326 4.570 10.916 1.00 84.50 71 ILE A O 1
ATOM 582 N N . ASP A 1 72 ? -2.809 6.420 9.757 1.00 83.38 72 ASP A N 1
ATOM 583 C CA . ASP A 1 72 ? -2.854 7.318 10.920 1.00 83.38 72 ASP A CA 1
ATOM 584 C C . ASP A 1 72 ? -4.242 7.341 11.574 1.00 83.38 72 ASP A C 1
ATOM 586 O O . ASP A 1 72 ? -4.385 7.234 12.797 1.00 83.38 72 ASP A O 1
ATOM 590 N N . LYS A 1 73 ? -5.300 7.420 10.756 1.00 82.25 73 LYS A N 1
ATOM 591 C CA . LYS A 1 73 ? -6.686 7.330 11.233 1.00 82.25 73 LYS A CA 1
ATOM 592 C C . LYS A 1 73 ? -6.961 5.993 11.900 1.00 82.25 73 LYS A C 1
ATOM 594 O O . LYS A 1 73 ? -7.610 5.964 12.945 1.00 82.25 73 LYS A O 1
ATOM 599 N N . PHE A 1 74 ? -6.488 4.898 11.321 1.00 75.69 74 PHE A N 1
ATOM 600 C CA . PHE A 1 74 ? -6.661 3.575 11.897 1.00 75.69 74 PHE A CA 1
ATOM 601 C C . PHE A 1 74 ? -6.001 3.481 13.278 1.00 75.69 74 PHE A C 1
ATOM 603 O O . PHE A 1 74 ? -6.654 3.065 14.234 1.00 75.69 74 PHE A O 1
ATOM 610 N N . LYS A 1 75 ? -4.778 4.008 13.419 1.00 75.31 75 LYS A N 1
ATOM 611 C CA . LYS A 1 75 ? -4.070 4.131 14.703 1.00 75.31 75 LYS A CA 1
ATOM 612 C C . LYS A 1 75 ? -4.845 4.967 15.725 1.00 75.31 75 LYS A C 1
ATOM 614 O O . LYS A 1 75 ? -4.941 4.568 16.881 1.00 75.31 75 LYS A O 1
ATOM 619 N N . SER A 1 76 ? -5.447 6.084 15.308 1.00 76.44 76 SER A N 1
ATOM 620 C CA . SER A 1 76 ? -6.261 6.938 16.193 1.00 76.44 76 SER A CA 1
ATOM 621 C C . SER A 1 76 ? -7.584 6.299 16.636 1.00 76.44 76 SER A C 1
ATOM 623 O O . SER A 1 76 ? -8.111 6.638 17.692 1.00 76.44 76 SER A O 1
ATOM 625 N N . ASN A 1 77 ? -8.118 5.370 15.836 1.00 72.06 77 ASN A N 1
ATOM 626 C CA . ASN A 1 77 ? -9.376 4.678 16.104 1.00 72.06 77 ASN A CA 1
ATOM 627 C C . ASN A 1 77 ? -9.178 3.329 16.806 1.00 72.06 77 ASN A C 1
ATOM 629 O O . ASN A 1 77 ? -10.176 2.672 17.095 1.00 72.06 77 ASN A O 1
ATOM 633 N N . ALA A 1 78 ? -7.938 2.883 17.040 1.00 63.78 78 ALA A N 1
ATOM 634 C CA . ALA A 1 78 ? -7.631 1.606 17.676 1.00 63.78 78 ALA A CA 1
ATOM 635 C C . ALA A 1 78 ? -8.295 1.493 19.064 1.00 63.78 78 ALA A C 1
ATOM 637 O O . ALA A 1 78 ? -8.375 2.490 19.785 1.00 63.78 78 ALA A O 1
ATOM 638 N N . PRO A 1 79 ? -8.777 0.303 19.479 1.00 55.91 79 PRO A N 1
ATOM 639 C CA . PRO A 1 79 ? -9.359 0.148 20.804 1.00 55.91 79 PRO A CA 1
ATOM 640 C C . PRO A 1 79 ? -8.275 0.430 21.847 1.00 55.91 79 PRO A C 1
ATOM 642 O O . PRO A 1 79 ? -7.160 -0.071 21.727 1.00 55.91 79 PRO A O 1
ATOM 645 N N . THR A 1 80 ? -8.610 1.166 22.905 1.00 53.91 80 THR A N 1
ATOM 646 C CA . THR A 1 80 ? -7.718 1.520 24.029 1.00 53.91 80 THR A CA 1
ATOM 647 C C . THR A 1 80 ? -7.165 0.303 24.799 1.00 53.91 80 THR A C 1
ATOM 649 O O . THR A 1 80 ? -6.381 0.452 25.734 1.00 53.91 80 THR A O 1
ATOM 652 N N . LEU A 1 81 ? -7.556 -0.915 24.414 1.00 49.03 81 LEU A N 1
ATOM 653 C CA . LEU A 1 81 ? -7.035 -2.178 24.920 1.00 49.03 81 LEU A CA 1
ATOM 654 C C . LEU A 1 81 ? -5.673 -2.464 24.271 1.00 49.03 81 LEU A C 1
ATOM 656 O O . LEU A 1 81 ? -5.588 -2.880 23.119 1.00 49.03 81 LEU A O 1
ATOM 660 N N . LEU A 1 82 ? -4.625 -2.242 25.064 1.00 47.25 82 LEU A N 1
ATOM 661 C CA . LEU A 1 82 ? -3.175 -2.405 24.858 1.00 47.25 82 LEU A CA 1
ATOM 662 C C . LEU A 1 82 ? -2.659 -3.553 23.953 1.00 47.25 82 LEU A C 1
ATOM 664 O O . LEU A 1 82 ? -1.486 -3.540 23.591 1.00 47.25 82 LEU A O 1
ATOM 668 N N . LEU A 1 83 ? -3.483 -4.524 23.558 1.00 51.12 83 LEU A N 1
ATOM 669 C CA . LEU A 1 83 ? -3.068 -5.764 22.894 1.00 51.12 83 LEU A CA 1
ATOM 670 C C . LEU A 1 83 ? -2.763 -5.645 21.389 1.00 51.12 83 LEU A C 1
ATOM 672 O O . LEU A 1 83 ? -2.098 -6.526 20.860 1.00 51.12 83 LEU A O 1
ATOM 676 N N . LYS A 1 84 ? -3.178 -4.574 20.695 1.00 64.81 84 LYS A N 1
ATOM 677 C CA . LYS A 1 84 ? -2.992 -4.454 19.227 1.00 64.81 84 LYS A CA 1
ATOM 678 C C . LYS A 1 84 ? -2.011 -3.364 18.766 1.00 64.81 84 LYS A C 1
ATOM 680 O O . LYS A 1 84 ? -1.719 -3.264 17.579 1.00 64.81 84 LYS A O 1
ATOM 685 N N . LYS A 1 85 ? -1.444 -2.561 19.681 1.00 69.81 85 LYS A N 1
ATOM 686 C CA . LYS A 1 85 ? -0.568 -1.420 19.326 1.00 69.81 85 LYS A CA 1
ATOM 687 C C . LYS A 1 85 ? 0.654 -1.837 18.498 1.00 69.81 85 LYS A C 1
ATOM 689 O O . LYS A 1 85 ? 0.934 -1.222 17.476 1.00 69.81 85 LYS A O 1
ATOM 694 N N . HIS A 1 86 ? 1.335 -2.905 18.912 1.00 77.44 86 HIS A N 1
ATOM 695 C CA . HIS A 1 86 ? 2.496 -3.439 18.197 1.00 77.44 86 HIS A CA 1
ATOM 696 C C . HIS A 1 86 ? 2.144 -3.905 16.774 1.00 77.44 86 HIS A C 1
ATOM 698 O O . HIS A 1 86 ? 2.911 -3.678 15.839 1.00 77.44 86 HIS A O 1
ATOM 704 N N . GLU A 1 87 ? 0.980 -4.531 16.588 1.00 78.12 87 GLU A N 1
ATOM 705 C CA . GLU A 1 87 ? 0.543 -4.988 15.266 1.00 78.12 87 GLU A CA 1
ATOM 706 C C . GLU A 1 87 ? 0.250 -3.808 14.332 1.00 78.12 87 GLU A C 1
ATOM 708 O O . GLU A 1 87 ? 0.565 -3.878 13.146 1.00 78.12 87 GLU A O 1
ATOM 713 N N . PHE A 1 88 ? -0.270 -2.702 14.876 1.00 77.31 88 PHE A N 1
ATOM 714 C CA . PHE A 1 88 ? -0.490 -1.465 14.125 1.00 77.31 88 PHE A CA 1
ATOM 715 C C . PHE A 1 88 ? 0.807 -0.755 13.751 1.00 77.31 88 PHE A C 1
ATOM 717 O O . PHE A 1 88 ? 0.957 -0.325 12.610 1.00 77.31 88 PHE A O 1
ATOM 724 N N . ASP A 1 89 ? 1.752 -0.645 14.685 1.00 81.38 89 ASP A N 1
ATOM 725 C CA . ASP A 1 89 ? 3.057 -0.047 14.397 1.00 81.38 89 ASP A CA 1
ATOM 726 C C . ASP A 1 89 ? 3.815 -0.895 13.355 1.00 81.38 89 ASP A C 1
ATOM 728 O O . ASP A 1 89 ? 4.428 -0.345 12.440 1.00 81.38 89 ASP A O 1
ATOM 732 N N . THR A 1 90 ? 3.680 -2.226 13.415 1.00 85.69 90 THR A N 1
ATOM 733 C CA . THR A 1 90 ? 4.215 -3.140 12.392 1.00 85.69 90 THR A CA 1
ATOM 734 C C . THR A 1 90 ? 3.551 -2.924 11.032 1.00 85.69 90 THR A C 1
ATOM 736 O O . THR A 1 90 ? 4.257 -2.789 10.039 1.00 85.69 90 THR A O 1
ATOM 739 N N . LEU A 1 91 ? 2.215 -2.856 10.974 1.00 86.19 91 LEU A N 1
ATOM 740 C CA . LEU A 1 91 ? 1.477 -2.622 9.728 1.00 86.19 91 LEU A CA 1
ATOM 741 C C . LEU A 1 91 ? 1.881 -1.291 9.076 1.00 86.19 91 LEU A C 1
ATOM 743 O O . LEU A 1 91 ? 2.123 -1.240 7.875 1.00 86.19 91 LEU A O 1
ATOM 747 N N . SER A 1 92 ? 1.986 -0.227 9.875 1.00 86.94 92 SER A N 1
ATOM 748 C CA . SER A 1 92 ? 2.416 1.092 9.403 1.00 86.94 92 SER A CA 1
ATOM 749 C C . SER A 1 92 ? 3.821 1.042 8.799 1.00 86.94 92 SER A C 1
ATOM 751 O O . SER A 1 92 ? 4.034 1.520 7.686 1.00 86.94 92 SER A O 1
ATOM 753 N N . LYS A 1 93 ? 4.760 0.391 9.496 1.00 90.25 93 LYS A N 1
ATOM 754 C CA . LYS A 1 93 ? 6.134 0.203 9.025 1.00 90.25 93 LYS A CA 1
ATOM 755 C C . LYS A 1 93 ? 6.186 -0.581 7.714 1.00 90.25 93 LYS A C 1
ATOM 757 O O . LYS A 1 93 ? 6.850 -0.139 6.788 1.00 90.25 93 LYS A O 1
ATOM 762 N N . GLU A 1 94 ? 5.455 -1.691 7.612 1.00 91.75 94 GLU A N 1
ATOM 763 C CA . GLU A 1 94 ? 5.412 -2.516 6.396 1.00 91.75 94 GLU A CA 1
ATOM 764 C C . GLU A 1 94 ? 4.827 -1.738 5.198 1.00 91.75 94 GLU A C 1
ATOM 766 O O . GLU A 1 94 ? 5.349 -1.845 4.089 1.00 91.75 94 GLU A O 1
ATOM 771 N N . CYS A 1 95 ? 3.798 -0.907 5.407 1.00 90.75 95 CYS A N 1
ATOM 772 C CA . CYS A 1 95 ? 3.270 -0.024 4.360 1.00 90.75 95 CYS A CA 1
ATOM 773 C C . CYS A 1 95 ? 4.292 1.027 3.904 1.00 90.75 95 CYS A C 1
ATOM 775 O O . CYS A 1 95 ? 4.402 1.278 2.708 1.00 90.75 95 CYS A O 1
ATOM 777 N N . ILE A 1 96 ? 5.033 1.640 4.832 1.00 91.19 96 ILE A N 1
ATOM 778 C CA . ILE A 1 96 ? 6.077 2.622 4.499 1.00 91.19 96 ILE A CA 1
ATOM 779 C C . ILE A 1 96 ? 7.223 1.950 3.734 1.00 91.19 96 ILE A C 1
ATOM 781 O O . ILE A 1 96 ? 7.618 2.454 2.689 1.00 91.19 96 ILE A O 1
ATOM 785 N N . GLU A 1 97 ? 7.688 0.786 4.194 1.00 93.06 97 GLU A N 1
ATOM 786 C CA . GLU A 1 97 ? 8.737 0.006 3.521 1.00 93.06 97 GLU A CA 1
ATOM 787 C C . GLU A 1 97 ? 8.345 -0.367 2.082 1.00 93.06 97 GLU A C 1
ATOM 789 O O . GLU A 1 97 ? 9.194 -0.370 1.191 1.00 93.06 97 GLU A O 1
ATOM 794 N N . LEU A 1 98 ? 7.064 -0.665 1.828 1.00 93.38 98 LEU A N 1
ATOM 795 C CA . LEU A 1 98 ? 6.568 -0.904 0.472 1.00 93.38 98 LEU A CA 1
ATOM 796 C C . LEU A 1 98 ? 6.652 0.357 -0.401 1.00 93.38 98 LEU A C 1
ATOM 798 O O . LEU A 1 98 ? 7.106 0.257 -1.539 1.00 93.38 98 LEU A O 1
ATOM 802 N N . LEU A 1 99 ? 6.229 1.519 0.108 1.00 90.94 99 LEU A N 1
ATOM 803 C CA . LEU A 1 99 ? 6.288 2.783 -0.640 1.00 90.94 99 LEU A CA 1
ATOM 804 C C . LEU A 1 99 ? 7.732 3.160 -0.980 1.00 90.94 99 LEU A C 1
ATOM 806 O O . LEU A 1 99 ? 8.036 3.422 -2.139 1.00 90.94 99 LEU A O 1
ATOM 810 N N . GLU A 1 100 ? 8.632 3.086 0.001 1.00 90.12 100 GLU A N 1
ATOM 811 C CA . GLU A 1 100 ? 10.061 3.346 -0.200 1.00 90.12 100 GLU A CA 1
ATOM 812 C C . GLU A 1 100 ? 10.664 2.377 -1.225 1.00 90.12 100 GLU A C 1
ATOM 814 O O . GLU A 1 100 ? 11.445 2.772 -2.091 1.00 90.12 100 GLU A O 1
ATOM 819 N N . TYR A 1 101 ? 10.279 1.096 -1.173 1.00 91.88 101 TYR A N 1
ATOM 820 C CA . TYR A 1 101 ? 10.721 0.117 -2.160 1.00 91.88 101 TYR A CA 1
ATOM 821 C C . TYR A 1 101 ? 10.238 0.471 -3.573 1.00 91.88 101 TYR A C 1
ATOM 823 O O . TYR A 1 101 ? 11.038 0.414 -4.508 1.00 91.88 101 TYR A O 1
ATOM 831 N N . ILE A 1 102 ? 8.966 0.854 -3.726 1.00 89.62 102 ILE A N 1
ATOM 832 C CA . ILE A 1 102 ? 8.383 1.277 -5.006 1.00 89.62 102 ILE A CA 1
ATOM 833 C C . ILE A 1 102 ? 9.115 2.512 -5.541 1.00 89.62 102 ILE A C 1
ATOM 835 O O . ILE A 1 102 ? 9.585 2.478 -6.676 1.00 89.62 102 ILE A O 1
ATOM 839 N N . GLU A 1 103 ? 9.290 3.555 -4.733 1.00 86.50 103 GLU A N 1
ATOM 840 C CA . GLU A 1 103 ? 9.962 4.806 -5.125 1.00 86.50 103 GLU A CA 1
ATOM 841 C C . GLU A 1 103 ? 11.412 4.580 -5.579 1.00 86.50 103 GLU A C 1
ATOM 843 O O . GLU A 1 103 ? 11.882 5.217 -6.518 1.00 86.50 103 GLU A O 1
ATOM 848 N N . MET A 1 104 ? 12.109 3.635 -4.945 1.00 87.25 104 MET A N 1
ATOM 849 C CA . MET A 1 104 ? 13.510 3.324 -5.237 1.00 87.25 104 MET A CA 1
ATOM 850 C C . MET A 1 104 ? 13.707 2.368 -6.422 1.00 87.25 104 MET A C 1
ATOM 852 O O . MET A 1 104 ? 14.766 2.383 -7.043 1.00 87.25 104 MET A O 1
ATOM 856 N N . HIS A 1 105 ? 12.746 1.479 -6.695 1.00 87.81 105 HIS A N 1
ATOM 857 C CA . HIS A 1 105 ? 12.942 0.346 -7.617 1.00 87.81 105 HIS A CA 1
ATOM 858 C C . HIS A 1 105 ? 11.972 0.336 -8.795 1.00 87.81 105 HIS A C 1
ATOM 860 O O . HIS A 1 105 ? 12.042 -0.570 -9.624 1.00 87.81 105 HIS A O 1
ATOM 866 N N . THR A 1 106 ? 11.063 1.304 -8.880 1.00 85.06 106 THR A N 1
ATOM 867 C CA . THR A 1 106 ? 10.121 1.441 -9.992 1.00 85.06 106 THR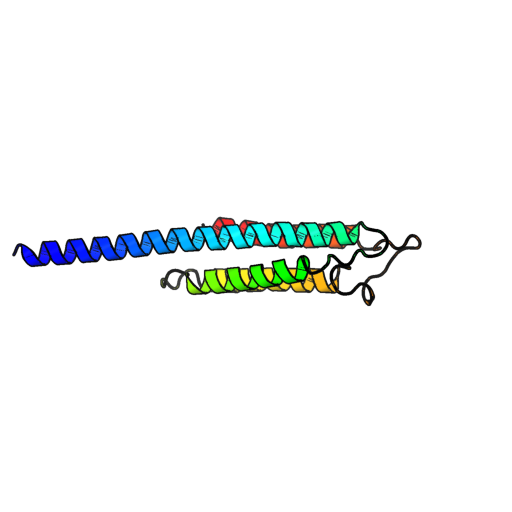 A CA 1
ATOM 868 C C . THR A 1 106 ? 10.191 2.856 -10.560 1.00 85.06 106 THR A C 1
ATOM 870 O O . THR A 1 106 ? 10.510 3.799 -9.837 1.00 85.06 106 THR A O 1
ATOM 873 N N . PRO A 1 107 ? 9.865 3.047 -11.844 1.00 80.94 107 PRO A N 1
ATOM 874 C CA . PRO A 1 107 ? 9.955 4.358 -12.479 1.00 80.94 107 PRO A CA 1
ATOM 875 C C . PRO A 1 107 ? 8.772 5.297 -12.167 1.00 80.94 107 PRO A C 1
ATOM 877 O O . PRO A 1 107 ? 8.517 6.230 -12.925 1.00 80.94 107 PRO A O 1
ATOM 880 N N . VAL A 1 108 ? 8.028 5.053 -11.081 1.00 80.06 108 VAL A N 1
ATOM 881 C CA . VAL A 1 108 ? 6.819 5.811 -10.715 1.00 80.06 108 VAL A CA 1
ATOM 882 C C . VAL A 1 108 ? 7.127 7.279 -10.397 1.00 80.06 108 VAL A C 1
ATOM 884 O O . VAL A 1 108 ? 6.417 8.159 -10.881 1.00 80.06 108 VAL A O 1
ATOM 887 N N . GLU A 1 109 ? 8.195 7.552 -9.637 1.00 66.94 109 GLU A N 1
ATOM 888 C CA . GLU A 1 109 ? 8.611 8.923 -9.290 1.00 66.94 109 GLU A CA 1
ATOM 889 C C . GLU A 1 109 ? 9.996 9.308 -9.833 1.00 66.94 109 GLU A C 1
ATOM 891 O O . GLU A 1 109 ? 10.187 10.448 -10.262 1.00 66.94 109 GLU A O 1
ATOM 896 N N . SER A 1 110 ? 10.961 8.379 -9.861 1.00 67.19 110 SER A N 1
ATOM 897 C CA . SER A 1 110 ? 12.350 8.682 -10.232 1.00 67.19 110 SER A CA 1
ATOM 898 C C . SER A 1 110 ? 12.910 7.679 -11.249 1.00 67.19 110 SER A C 1
ATOM 900 O O . SER A 1 110 ? 13.519 6.676 -10.875 1.00 67.19 110 SER A O 1
ATOM 902 N N . PRO A 1 111 ? 12.733 7.930 -12.560 1.00 68.19 111 PRO A N 1
ATOM 903 C CA . PRO A 1 111 ? 13.265 7.048 -13.599 1.00 68.19 111 PRO A CA 1
ATOM 904 C C . PRO A 1 111 ? 14.799 7.087 -13.692 1.00 68.19 111 PRO A C 1
ATOM 906 O O . PRO A 1 111 ? 15.393 6.179 -14.264 1.00 68.19 111 PRO A O 1
ATOM 909 N N . GLU A 1 112 ? 15.447 8.113 -13.130 1.00 71.75 112 GLU A N 1
ATOM 910 C CA . GLU A 1 112 ? 16.902 8.321 -13.198 1.00 71.75 112 GLU A CA 1
ATOM 911 C C . GLU A 1 112 ? 17.703 7.214 -12.494 1.00 71.75 112 GLU A C 1
ATOM 913 O O . GLU A 1 112 ? 18.841 6.945 -12.868 1.00 71.75 112 GLU A O 1
ATOM 918 N N . ASN A 1 113 ? 17.092 6.533 -11.520 1.00 72.25 113 ASN A N 1
ATOM 919 C CA . ASN A 1 113 ? 17.725 5.463 -10.746 1.00 72.25 113 ASN A CA 1
ATOM 920 C C . ASN A 1 113 ? 17.458 4.057 -11.312 1.00 72.25 113 ASN A C 1
ATOM 922 O O . ASN A 1 113 ? 17.847 3.065 -10.695 1.00 72.25 113 ASN A O 1
ATOM 926 N N . ILE A 1 114 ? 16.768 3.947 -12.454 1.00 81.44 114 ILE A N 1
ATOM 927 C CA . ILE A 1 114 ? 16.291 2.670 -12.993 1.00 81.44 114 ILE A CA 1
ATOM 928 C C . ILE A 1 114 ? 17.050 2.299 -14.267 1.00 81.44 114 ILE A C 1
ATOM 930 O O . ILE A 1 114 ? 16.976 2.979 -15.290 1.00 81.44 114 ILE A O 1
ATOM 934 N N . GLU A 1 115 ? 17.737 1.158 -14.223 1.00 82.50 115 GLU A N 1
ATOM 935 C CA . GLU A 1 115 ? 18.399 0.589 -15.395 1.00 82.50 115 GLU A CA 1
ATOM 936 C C . GLU A 1 115 ? 17.375 0.100 -16.427 1.00 82.50 115 GLU A C 1
ATOM 938 O O . GLU A 1 115 ? 16.455 -0.674 -16.118 1.00 82.50 115 GLU A O 1
ATOM 943 N N . THR A 1 116 ? 17.567 0.524 -17.676 1.00 81.31 116 THR A N 1
ATOM 944 C CA . THR A 1 116 ? 16.718 0.153 -18.810 1.00 81.31 116 THR A CA 1
ATOM 945 C C . THR A 1 116 ? 17.491 -0.595 -19.888 1.00 81.31 116 THR A C 1
ATOM 947 O O . THR A 1 116 ? 18.689 -0.388 -20.070 1.00 81.31 116 THR A O 1
ATOM 950 N N . ASP A 1 117 ? 16.801 -1.505 -20.574 1.00 82.38 117 ASP A N 1
ATOM 951 C CA . ASP A 1 117 ? 17.310 -2.212 -21.744 1.00 82.38 117 ASP A CA 1
ATOM 952 C C . ASP A 1 117 ? 17.347 -1.302 -22.984 1.00 82.38 117 ASP A C 1
ATOM 954 O O . ASP A 1 117 ? 16.960 -0.134 -22.945 1.00 82.38 117 ASP A O 1
ATOM 958 N N . THR A 1 118 ? 17.812 -1.847 -24.109 1.00 80.12 118 THR A N 1
ATOM 959 C CA . THR A 1 118 ? 17.930 -1.121 -25.383 1.00 80.12 118 THR A CA 1
ATOM 960 C C . THR A 1 118 ? 16.602 -0.647 -25.952 1.00 80.12 118 THR A C 1
ATOM 962 O O . THR A 1 118 ? 16.594 0.286 -26.751 1.00 80.12 118 THR A O 1
ATOM 965 N N . ASP A 1 119 ? 15.492 -1.269 -25.555 1.00 76.06 119 ASP A N 1
ATOM 966 C CA . ASP A 1 119 ? 14.178 -0.799 -25.959 1.00 76.06 119 ASP A CA 1
ATOM 967 C C . ASP A 1 119 ? 13.742 0.374 -25.055 1.00 76.06 119 ASP A C 1
ATOM 969 O O . ASP A 1 119 ? 12.899 1.174 -25.454 1.00 76.06 119 ASP A O 1
ATOM 973 N N . GLY A 1 120 ? 14.294 0.488 -23.834 1.00 72.12 120 GLY A N 1
ATOM 974 C CA . GLY A 1 120 ? 13.896 1.424 -22.772 1.00 72.12 120 GLY A CA 1
ATOM 975 C C . GLY A 1 120 ? 12.996 0.808 -21.685 1.00 72.12 120 GLY A C 1
ATOM 976 O O . GLY A 1 120 ? 12.203 1.529 -21.077 1.00 72.12 120 GLY A O 1
ATOM 977 N N . LYS A 1 121 ? 13.000 -0.526 -21.513 1.00 74.12 121 LYS A N 1
ATOM 978 C CA . LYS A 1 121 ? 12.200 -1.252 -20.510 1.00 74.12 121 LYS A CA 1
ATOM 979 C C . LYS A 1 121 ? 13.084 -1.528 -19.316 1.00 74.12 121 LYS A C 1
ATOM 981 O O . LYS A 1 121 ? 14.276 -1.766 -19.458 1.00 74.12 121 LYS A O 1
ATOM 986 N N . MET A 1 122 ? 12.495 -1.575 -18.134 1.00 84.56 122 MET A N 1
ATOM 987 C CA . MET A 1 122 ? 13.233 -1.898 -16.920 1.00 84.56 122 MET A CA 1
ATOM 988 C C . MET A 1 122 ? 13.857 -3.308 -16.988 1.00 84.56 122 MET A C 1
ATOM 990 O O . MET A 1 122 ? 13.139 -4.297 -17.161 1.00 84.56 122 MET A O 1
ATOM 994 N N . ILE A 1 123 ? 15.176 -3.408 -16.779 1.00 84.81 123 ILE A N 1
ATOM 995 C CA . ILE A 1 123 ? 15.919 -4.685 -16.842 1.00 84.81 123 ILE A CA 1
ATOM 996 C C . ILE A 1 123 ? 15.441 -5.647 -15.744 1.00 84.81 123 ILE A C 1
ATOM 998 O O . ILE A 1 123 ? 15.085 -6.797 -16.005 1.00 84.81 123 ILE A O 1
ATOM 1002 N N . ASN A 1 124 ? 15.337 -5.159 -14.506 1.00 85.31 124 ASN A N 1
ATOM 1003 C CA . ASN A 1 124 ? 14.974 -5.968 -13.336 1.00 85.31 124 ASN A CA 1
ATOM 1004 C C . ASN A 1 124 ? 13.455 -6.109 -13.113 1.00 85.31 124 ASN A C 1
ATOM 1006 O O . ASN A 1 124 ? 13.017 -6.423 -12.003 1.00 85.31 124 ASN A O 1
ATOM 1010 N N . LYS A 1 125 ? 12.628 -5.902 -14.151 1.00 86.50 125 LYS A N 1
ATOM 1011 C CA . LYS A 1 125 ? 11.158 -5.827 -14.021 1.00 86.50 125 LYS A CA 1
ATOM 1012 C C . LYS A 1 125 ? 10.534 -7.031 -13.317 1.00 86.50 125 LYS A C 1
ATOM 1014 O O . LYS A 1 125 ? 9.641 -6.859 -12.491 1.00 86.50 125 LYS A O 1
ATOM 1019 N N . LEU A 1 126 ? 11.001 -8.247 -13.620 1.00 88.06 126 LEU A N 1
ATOM 1020 C CA . LEU A 1 126 ? 10.430 -9.481 -13.074 1.00 88.06 126 LEU A CA 1
ATOM 1021 C C . LEU A 1 126 ? 10.705 -9.586 -11.573 1.00 88.06 126 LEU A C 1
ATOM 1023 O O . LEU A 1 126 ? 9.792 -9.852 -10.795 1.00 88.06 126 LEU A O 1
ATOM 1027 N N . HIS A 1 127 ? 11.952 -9.331 -11.171 1.00 90.12 127 HIS A N 1
ATOM 1028 C CA . HIS A 1 127 ? 12.354 -9.353 -9.770 1.00 90.12 127 HIS A CA 1
ATOM 1029 C C . HIS A 1 127 ? 11.563 -8.326 -8.953 1.00 90.12 127 HIS A C 1
ATOM 1031 O O . HIS A 1 127 ? 10.977 -8.671 -7.925 1.00 90.12 127 HIS A O 1
ATOM 1037 N N . THR A 1 128 ? 11.485 -7.087 -9.442 1.00 89.81 128 THR A N 1
ATOM 1038 C CA . THR A 1 128 ? 10.750 -6.016 -8.763 1.00 89.81 128 THR A CA 1
ATOM 1039 C C . THR A 1 128 ? 9.257 -6.312 -8.692 1.00 89.81 128 THR A C 1
ATOM 1041 O O . THR A 1 128 ? 8.674 -6.189 -7.620 1.00 89.81 128 THR A O 1
ATOM 1044 N N . THR A 1 129 ? 8.648 -6.796 -9.779 1.00 89.12 129 THR A N 1
ATOM 1045 C CA . THR A 1 129 ? 7.224 -7.177 -9.810 1.00 89.12 129 THR A CA 1
ATOM 1046 C C . THR A 1 129 ? 6.894 -8.223 -8.749 1.00 89.12 129 THR A C 1
ATOM 1048 O O . THR A 1 129 ? 5.954 -8.053 -7.972 1.00 89.12 129 THR A O 1
ATOM 1051 N N . ILE A 1 130 ? 7.699 -9.289 -8.672 1.00 91.25 130 ILE A N 1
ATOM 1052 C CA . ILE A 1 130 ? 7.525 -10.347 -7.670 1.00 91.25 130 ILE A CA 1
ATOM 1053 C C . ILE A 1 130 ? 7.640 -9.760 -6.261 1.00 91.25 130 ILE A C 1
ATOM 1055 O O . ILE A 1 130 ? 6.801 -10.039 -5.404 1.00 91.25 130 ILE A O 1
ATOM 1059 N N . LYS A 1 131 ? 8.650 -8.921 -6.015 1.00 93.38 131 LYS A N 1
ATOM 1060 C CA . LYS A 1 131 ? 8.905 -8.356 -4.689 1.00 93.38 131 LYS A CA 1
ATOM 1061 C C . LYS A 1 131 ? 7.812 -7.383 -4.238 1.00 93.38 131 LYS A C 1
ATOM 1063 O O . LYS A 1 131 ? 7.368 -7.492 -3.096 1.00 93.38 131 LYS A O 1
ATOM 1068 N N . VAL A 1 132 ? 7.323 -6.510 -5.122 1.00 92.38 132 VAL A N 1
ATOM 1069 C CA . VAL A 1 132 ? 6.182 -5.618 -4.841 1.00 92.38 132 VAL A CA 1
ATOM 1070 C C . VAL A 1 132 ? 4.945 -6.440 -4.470 1.00 92.38 132 VAL A C 1
ATOM 1072 O O . VAL A 1 132 ? 4.358 -6.210 -3.415 1.00 92.38 132 VAL A O 1
ATOM 1075 N N . HIS A 1 133 ? 4.593 -7.459 -5.264 1.00 91.94 133 HIS A N 1
ATOM 1076 C CA . HIS A 1 133 ? 3.457 -8.334 -4.955 1.00 91.94 133 HIS A CA 1
ATOM 1077 C C . HIS A 1 133 ? 3.614 -9.072 -3.623 1.00 91.94 133 HIS A C 1
ATOM 1079 O O . HIS A 1 133 ? 2.662 -9.154 -2.849 1.00 91.94 133 HIS A O 1
ATOM 1085 N N . MET A 1 134 ? 4.799 -9.616 -3.335 1.00 93.81 134 MET A N 1
ATOM 1086 C CA . MET A 1 134 ? 5.055 -10.316 -2.075 1.00 93.81 134 MET A CA 1
ATOM 1087 C C . MET A 1 134 ? 4.867 -9.398 -0.864 1.00 93.81 134 MET A C 1
ATOM 1089 O O . MET A 1 134 ? 4.237 -9.800 0.116 1.00 93.81 134 MET A O 1
ATOM 1093 N N . LEU A 1 135 ? 5.392 -8.173 -0.929 1.00 94.06 135 LEU A N 1
ATOM 1094 C CA . LEU A 1 135 ? 5.260 -7.187 0.142 1.00 94.06 135 LEU A CA 1
ATOM 1095 C C . LEU A 1 135 ? 3.803 -6.735 0.315 1.00 94.06 135 LEU A C 1
ATOM 1097 O O . LEU A 1 135 ? 3.296 -6.762 1.436 1.00 94.06 135 LEU A O 1
ATOM 1101 N N . ALA A 1 136 ? 3.103 -6.416 -0.778 1.00 92.94 136 ALA A N 1
ATOM 1102 C CA . ALA A 1 136 ? 1.690 -6.038 -0.742 1.00 92.94 136 ALA A CA 1
ATOM 1103 C C . ALA A 1 136 ? 0.813 -7.155 -0.146 1.00 92.94 136 ALA A C 1
ATOM 1105 O O . ALA A 1 136 ? 0.059 -6.924 0.799 1.00 92.94 136 ALA A O 1
ATOM 1106 N N . ASN A 1 137 ? 0.984 -8.399 -0.603 1.00 91.75 137 ASN A N 1
ATOM 1107 C CA . ASN A 1 137 ? 0.227 -9.546 -0.093 1.00 91.75 137 ASN A CA 1
ATOM 1108 C C . ASN A 1 137 ? 0.504 -9.827 1.388 1.00 91.75 137 ASN A C 1
ATOM 1110 O O . ASN A 1 137 ? -0.404 -10.210 2.130 1.00 91.75 137 ASN A O 1
ATOM 1114 N N . LYS A 1 138 ? 1.744 -9.622 1.847 1.00 92.69 138 LYS A N 1
ATOM 1115 C CA . LYS A 1 138 ? 2.100 -9.744 3.266 1.00 92.69 138 LYS A CA 1
ATOM 1116 C C . LYS A 1 138 ? 1.322 -8.735 4.119 1.00 92.69 138 LYS A C 1
ATOM 1118 O O . LYS A 1 138 ? 0.787 -9.115 5.162 1.00 92.69 138 LYS A O 1
ATOM 1123 N N . ILE A 1 139 ? 1.222 -7.489 3.658 1.00 91.19 139 ILE A N 1
ATOM 1124 C CA . ILE A 1 139 ? 0.473 -6.417 4.329 1.00 91.19 139 ILE A CA 1
ATOM 1125 C C . ILE A 1 139 ? -1.024 -6.746 4.357 1.00 91.19 139 ILE A C 1
ATOM 1127 O O . ILE A 1 139 ? -1.634 -6.741 5.426 1.00 91.19 139 ILE A O 1
ATOM 1131 N N . VAL A 1 140 ? -1.606 -7.112 3.212 1.00 89.50 140 VAL A N 1
ATOM 1132 C CA . VAL A 1 140 ? -3.029 -7.476 3.097 1.00 89.50 140 VAL A CA 1
ATOM 1133 C C . VAL A 1 140 ? -3.372 -8.670 3.995 1.00 89.50 140 VAL A C 1
ATOM 1135 O O . VAL A 1 140 ? -4.347 -8.630 4.745 1.00 89.50 140 VAL A O 1
ATOM 1138 N N . SER A 1 141 ? -2.530 -9.709 4.015 1.00 87.56 141 SER A N 1
ATOM 1139 C CA . SER A 1 141 ? -2.699 -10.856 4.918 1.00 87.56 141 SER A CA 1
ATOM 1140 C C . SER A 1 141 ? -2.701 -10.439 6.391 1.00 87.56 141 SER A C 1
ATOM 1142 O O . SER A 1 141 ? -3.483 -10.965 7.184 1.00 87.56 141 SER A O 1
ATOM 1144 N N . ARG A 1 142 ? -1.848 -9.482 6.774 1.00 86.38 142 ARG A N 1
ATOM 1145 C CA . ARG A 1 142 ? -1.824 -8.951 8.140 1.00 86.38 142 ARG A CA 1
ATOM 1146 C C . ARG A 1 142 ? -3.088 -8.159 8.455 1.00 86.38 142 ARG A C 1
ATOM 1148 O O . ARG A 1 142 ? -3.635 -8.341 9.536 1.00 86.38 142 ARG A O 1
ATOM 1155 N N . ILE A 1 143 ? -3.578 -7.344 7.524 1.00 84.00 143 ILE A N 1
ATOM 1156 C CA . ILE A 1 143 ? -4.833 -6.597 7.687 1.00 84.00 143 ILE A CA 1
ATOM 1157 C C . ILE A 1 143 ? -5.997 -7.547 7.971 1.00 84.00 143 ILE A C 1
ATOM 1159 O O . ILE A 1 143 ? -6.714 -7.347 8.948 1.00 84.00 143 ILE A O 1
ATOM 1163 N N . TYR A 1 144 ? -6.134 -8.628 7.201 1.00 79.19 144 TYR A N 1
ATOM 1164 C CA . TYR A 1 144 ? -7.197 -9.610 7.428 1.00 79.19 144 TYR A CA 1
ATOM 1165 C C . TYR A 1 144 ? -7.084 -10.365 8.758 1.00 79.19 144 TYR A C 1
ATOM 1167 O O . TYR A 1 144 ? -8.090 -10.859 9.248 1.00 79.19 144 TYR A O 1
ATOM 1175 N N . LYS A 1 145 ? -5.897 -10.436 9.374 1.00 79.69 145 LYS A N 1
ATOM 1176 C CA . LYS A 1 145 ? -5.730 -10.985 10.734 1.00 79.69 145 LYS A CA 1
ATOM 1177 C C . LYS A 1 145 ? -6.151 -10.008 11.838 1.00 79.69 145 LYS A C 1
ATOM 1179 O O . LYS A 1 145 ? -6.308 -10.425 12.982 1.00 79.69 145 LYS A O 1
ATOM 1184 N N . LEU A 1 146 ? -6.279 -8.716 11.524 1.00 72.44 146 LEU A N 1
ATOM 1185 C CA . LEU A 1 146 ? -6.661 -7.674 12.484 1.00 72.44 146 LEU A CA 1
ATOM 1186 C C . LEU A 1 146 ? -8.180 -7.502 12.617 1.00 72.44 146 LEU A C 1
ATOM 1188 O O . LEU A 1 146 ? -8.620 -6.998 13.663 1.00 72.44 146 LEU A O 1
ATOM 1192 N N . VAL A 1 147 ? -8.922 -7.893 11.572 1.00 64.88 147 VAL A N 1
ATOM 1193 C CA . VAL A 1 147 ? -10.394 -7.938 11.466 1.00 64.88 147 VAL A CA 1
ATOM 1194 C C . VAL A 1 147 ? -10.953 -9.106 12.273 1.00 64.88 147 VAL A C 1
ATOM 1196 O O . VAL A 1 147 ? -11.911 -8.860 13.045 1.00 64.88 147 VAL A O 1
#

Sequence (147 aa):
MSDYLTVFSIALAVIFFHFQNLKTKQHRCLDEVVNRLDIITTIALNSCNTHPYSRSQGEYDFNSKILRKSIDKFKSNAPTLLLKKHEFDTLSKECIELLEYIEMHTPVESPENIETDTDGKMINKLHTTIKVHMLANKIVSRIYKLV

Organism: NCBI:txid2818439

Radius of gyration: 21.02 Å; chains: 1; bounding box: 54×24×70 Å